Protein AF-A0A133U9S2-F1 (afdb_monomer_lite)

Foldseek 3Di:
DDPPDPVPDCVDDPDDDPVRLVVQLVVQLVCVVVVHDQPDDDDPVDDRSSVSSVVCVVVVNRPDDDWDADPVRDTDD

Structure (mmCIF, N/CA/C/O backbone):
data_AF-A0A133U9S2-F1
#
_entry.id   AF-A0A133U9S2-F1
#
loop_
_atom_site.group_PDB
_atom_site.id
_atom_site.type_symbol
_atom_site.label_atom_id
_atom_site.label_alt_id
_atom_site.label_comp_id
_atom_site.label_asym_id
_atom_site.label_entity_id
_atom_site.label_seq_id
_atom_site.pdbx_PDB_ins_code
_atom_site.Cartn_x
_atom_site.Cartn_y
_atom_site.Cartn_z
_atom_site.occupancy
_atom_site.B_iso_or_equiv
_atom_site.auth_seq_id
_atom_site.auth_comp_id
_atom_site.auth_asym_id
_atom_site.auth_atom_id
_atom_site.pdbx_PDB_model_num
ATOM 1 N N . MET A 1 1 ? -7.738 3.260 -38.279 1.00 39.78 1 MET A N 1
ATOM 2 C CA . MET A 1 1 ? -6.393 2.651 -38.168 1.00 39.78 1 MET A CA 1
ATOM 3 C C . MET A 1 1 ? -5.691 3.263 -36.961 1.00 39.78 1 MET A C 1
ATOM 5 O O . MET A 1 1 ? -5.459 4.455 -36.997 1.00 39.78 1 MET A O 1
ATOM 9 N N . ASN A 1 2 ? -5.364 2.613 -35.849 1.00 35.72 2 ASN A N 1
ATOM 10 C CA . ASN A 1 2 ? -5.552 1.252 -35.356 1.00 35.72 2 ASN A CA 1
ATOM 11 C C . ASN A 1 2 ? -5.645 1.382 -33.826 1.00 35.72 2 ASN A C 1
ATOM 13 O O . ASN A 1 2 ? -4.642 1.666 -33.177 1.00 35.72 2 ASN A O 1
ATOM 17 N N . LEU A 1 3 ? -6.844 1.217 -33.268 1.00 42.50 3 LEU A N 1
ATOM 18 C CA . LEU A 1 3 ? -7.104 1.258 -31.822 1.00 42.50 3 LEU A CA 1
ATOM 19 C C . LEU A 1 3 ? -6.912 -0.116 -31.147 1.00 42.50 3 LEU A C 1
ATOM 21 O O . LEU A 1 3 ? -7.319 -0.308 -30.014 1.00 42.50 3 LEU A O 1
ATOM 25 N N . THR A 1 4 ? -6.271 -1.077 -31.815 1.00 44.09 4 THR A N 1
ATOM 26 C CA . THR A 1 4 ? -6.314 -2.499 -31.428 1.00 44.09 4 THR A CA 1
ATOM 27 C C . THR A 1 4 ? -4.935 -3.163 -31.429 1.00 44.09 4 THR A C 1
ATOM 29 O O . THR A 1 4 ? -4.773 -4.259 -31.947 1.00 44.09 4 THR A O 1
ATOM 32 N N . LYS A 1 5 ? -3.900 -2.491 -30.904 1.00 42.56 5 LYS A N 1
ATOM 33 C CA . LYS A 1 5 ? -2.559 -3.106 -30.753 1.00 42.56 5 LYS A CA 1
ATOM 34 C C . LYS A 1 5 ? -1.939 -3.023 -29.355 1.00 42.56 5 LYS A C 1
ATOM 36 O O . LYS A 1 5 ? -0.835 -3.513 -29.173 1.00 42.56 5 LYS A O 1
ATOM 41 N N . ARG A 1 6 ? -2.615 -2.412 -28.371 1.00 49.66 6 ARG A N 1
ATOM 42 C CA . ARG A 1 6 ? -2.116 -2.312 -26.979 1.00 49.66 6 ARG A CA 1
ATOM 43 C C . ARG A 1 6 ? -2.776 -3.283 -25.998 1.00 49.66 6 ARG A C 1
ATOM 45 O O . ARG A 1 6 ? -2.235 -3.493 -24.922 1.00 49.66 6 ARG A O 1
ATOM 52 N N . GLU A 1 7 ? -3.910 -3.877 -26.362 1.00 49.47 7 GLU A N 1
ATOM 53 C CA . GLU A 1 7 ? -4.597 -4.878 -25.529 1.00 49.47 7 GLU A CA 1
ATOM 54 C C . GLU A 1 7 ? -4.056 -6.303 -25.750 1.00 49.47 7 GLU A C 1
ATOM 56 O O . GLU A 1 7 ? -4.234 -7.185 -24.910 1.00 49.47 7 GLU A O 1
ATOM 61 N N . GLU A 1 8 ? -3.329 -6.525 -26.846 1.00 49.22 8 GLU A N 1
ATOM 62 C CA . GLU A 1 8 ? -2.726 -7.809 -27.197 1.00 49.22 8 GLU A CA 1
ATOM 63 C C . GLU A 1 8 ? -1.290 -7.884 -26.679 1.00 49.22 8 GLU A C 1
ATOM 65 O O . GLU A 1 8 ? -0.347 -7.516 -27.371 1.00 49.22 8 GLU A O 1
ATOM 70 N N . LEU A 1 9 ? -1.166 -8.303 -25.419 1.00 54.97 9 LEU A N 1
ATOM 71 C CA . LEU A 1 9 ? -0.089 -9.106 -24.812 1.00 54.97 9 LEU A CA 1
ATOM 72 C C . LEU A 1 9 ? -0.138 -8.868 -23.300 1.00 54.97 9 LEU A C 1
ATOM 74 O O . LEU A 1 9 ? 0.814 -8.393 -22.679 1.00 54.97 9 LEU A O 1
ATOM 78 N N . LEU A 1 10 ? -1.271 -9.190 -22.673 1.00 56.84 10 LEU A N 1
ATOM 79 C CA . LEU A 1 10 ? -1.333 -9.244 -21.218 1.00 56.84 10 LEU A CA 1
ATOM 80 C C . LEU A 1 10 ? -0.570 -10.503 -20.759 1.00 56.84 10 LEU A C 1
ATOM 82 O O . LEU A 1 10 ? -1.161 -11.512 -20.396 1.00 56.84 10 LEU A O 1
ATOM 86 N N . ILE A 1 11 ? 0.768 -10.459 -20.819 1.00 64.19 11 ILE A N 1
ATOM 87 C CA . ILE A 1 11 ? 1.666 -11.496 -20.273 1.00 64.19 11 ILE A CA 1
ATOM 88 C C . ILE A 1 11 ? 1.383 -11.691 -18.770 1.00 64.19 11 ILE A C 1
ATOM 90 O O . ILE A 1 11 ? 1.641 -12.750 -18.203 1.00 64.19 11 ILE A O 1
ATOM 94 N N . TYR A 1 12 ? 0.800 -10.679 -18.126 1.00 66.31 12 TYR A N 1
ATOM 95 C CA . TYR A 1 12 ? 0.474 -10.665 -16.710 1.00 66.31 12 TYR A CA 1
ATOM 96 C C . TYR A 1 12 ? -1.032 -10.776 -16.458 1.00 66.31 12 TYR A C 1
ATOM 98 O O . TYR A 1 12 ? -1.826 -10.254 -17.231 1.00 66.31 12 TYR A O 1
ATOM 106 N N . PRO A 1 13 ? -1.468 -11.388 -15.347 1.00 77.31 13 PRO A N 1
ATOM 107 C CA . PRO A 1 13 ? -2.879 -11.407 -14.982 1.00 77.31 13 PRO A CA 1
ATOM 108 C C . PRO A 1 13 ? -3.422 -9.988 -14.723 1.00 77.31 13 PRO A C 1
ATOM 110 O O . PRO A 1 13 ? -2.719 -9.122 -14.193 1.00 77.31 13 PRO A O 1
ATOM 113 N N . LYS A 1 14 ? -4.709 -9.765 -15.044 1.00 78.44 14 LYS A N 1
ATOM 114 C CA . LYS A 1 14 ? -5.442 -8.521 -14.708 1.00 78.44 14 LYS A CA 1
ATOM 115 C C . LYS A 1 14 ? -5.556 -8.291 -13.196 1.00 78.44 14 LYS A C 1
ATOM 117 O O . LYS A 1 14 ? -5.736 -7.165 -12.761 1.00 78.44 14 LYS A O 1
ATOM 122 N N . LYS A 1 15 ? -5.480 -9.366 -12.408 1.00 86.06 15 LYS A N 1
ATOM 123 C CA . LYS A 1 15 ? -5.521 -9.332 -10.942 1.00 86.06 15 LYS A CA 1
ATOM 124 C C . LYS A 1 15 ? -4.109 -9.287 -10.367 1.00 86.06 15 LYS A C 1
ATOM 126 O O . LYS A 1 15 ? -3.161 -9.750 -11.005 1.00 86.06 15 LYS A O 1
ATOM 131 N N . PHE A 1 16 ? -3.996 -8.799 -9.138 1.00 89.50 16 PHE A N 1
ATOM 132 C CA . PHE A 1 16 ? -2.762 -8.900 -8.372 1.00 89.50 16 PHE A CA 1
ATOM 133 C C . PHE A 1 16 ? -2.383 -10.363 -8.135 1.00 89.50 16 PHE A C 1
ATOM 135 O O . PHE A 1 16 ? -3.220 -11.205 -7.798 1.00 89.50 16 PHE A O 1
ATOM 142 N N . THR A 1 17 ? -1.103 -10.672 -8.306 1.00 92.06 17 THR A N 1
ATOM 143 C CA . THR A 1 17 ? -0.549 -11.963 -7.896 1.00 92.06 17 THR A CA 1
ATOM 144 C C . THR A 1 17 ? -0.497 -12.057 -6.370 1.00 92.06 17 THR A C 1
ATOM 146 O O . THR A 1 17 ? -0.493 -11.048 -5.665 1.00 92.06 17 THR A O 1
ATOM 149 N N . ARG A 1 18 ? -0.388 -13.278 -5.832 1.00 92.94 18 ARG A N 1
ATOM 150 C CA . ARG A 1 18 ? -0.205 -13.477 -4.381 1.00 92.94 18 ARG A CA 1
ATOM 151 C C . ARG A 1 18 ? 1.031 -12.750 -3.833 1.00 92.94 18 ARG A C 1
ATOM 153 O O . ARG A 1 18 ? 1.003 -12.272 -2.706 1.00 92.94 18 ARG A O 1
ATOM 160 N N . PHE A 1 19 ? 2.087 -12.638 -4.643 1.00 93.44 19 PHE A N 1
ATOM 161 C CA . PHE A 1 19 ? 3.330 -11.959 -4.274 1.00 93.44 19 PHE A CA 1
ATOM 162 C C . PHE A 1 19 ? 3.168 -10.442 -4.275 1.00 93.44 19 PHE A C 1
ATOM 164 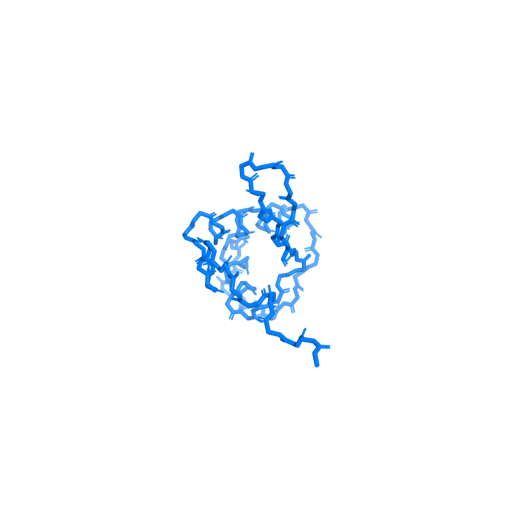O O . PHE A 1 19 ? 3.627 -9.777 -3.354 1.00 93.44 19 PHE A O 1
ATOM 171 N N . GLU A 1 20 ? 2.476 -9.905 -5.281 1.00 93.44 20 GLU A N 1
ATOM 172 C CA . GLU A 1 20 ? 2.116 -8.488 -5.347 1.00 93.44 20 GLU A CA 1
ATOM 173 C C . GLU A 1 20 ? 1.252 -8.093 -4.148 1.00 93.44 20 GLU A C 1
ATOM 175 O O . GLU A 1 20 ? 1.601 -7.153 -3.441 1.00 93.44 20 GLU A O 1
ATOM 180 N N . LYS A 1 21 ? 0.195 -8.865 -3.855 1.00 93.38 21 LYS A N 1
ATOM 181 C CA . LYS A 1 21 ? -0.669 -8.629 -2.690 1.00 93.38 21 LYS A CA 1
ATOM 182 C C . LYS A 1 21 ? 0.134 -8.626 -1.385 1.00 93.38 21 LYS A C 1
ATOM 184 O O . LYS A 1 21 ? 0.044 -7.673 -0.619 1.00 93.38 21 LYS A O 1
ATOM 189 N N . ALA A 1 22 ? 0.958 -9.651 -1.156 1.00 95.88 22 ALA A N 1
ATOM 190 C CA . ALA A 1 22 ? 1.787 -9.731 0.047 1.00 95.88 22 ALA A CA 1
ATOM 191 C C . ALA A 1 22 ? 2.771 -8.553 0.157 1.00 95.88 22 ALA A C 1
ATOM 193 O O . ALA A 1 22 ? 2.959 -7.997 1.237 1.00 95.88 22 ALA A O 1
ATOM 194 N N . ARG A 1 23 ? 3.379 -8.137 -0.962 1.00 95.88 23 ARG A N 1
ATOM 195 C CA . ARG A 1 23 ? 4.332 -7.024 -0.984 1.00 95.88 23 ARG A CA 1
ATOM 196 C C . ARG A 1 23 ? 3.667 -5.683 -0.690 1.00 95.88 23 ARG A C 1
ATOM 198 O O . ARG A 1 23 ? 4.265 -4.886 0.026 1.00 95.88 23 ARG A O 1
ATOM 205 N N . ILE A 1 24 ? 2.473 -5.446 -1.230 1.00 95.50 24 ILE A N 1
ATOM 206 C CA . ILE A 1 24 ? 1.695 -4.225 -0.993 1.00 95.50 24 ILE A CA 1
ATOM 207 C C . ILE A 1 24 ? 1.315 -4.116 0.481 1.00 95.50 24 ILE A C 1
ATOM 209 O O . ILE A 1 24 ? 1.627 -3.107 1.105 1.00 95.50 24 ILE A O 1
ATOM 213 N N . ILE A 1 25 ? 0.718 -5.171 1.045 1.00 95.38 25 ILE A N 1
ATOM 214 C CA . ILE A 1 25 ? 0.293 -5.188 2.452 1.00 95.38 25 ILE A CA 1
ATOM 215 C C . ILE A 1 25 ? 1.501 -4.979 3.367 1.00 95.38 25 ILE A C 1
ATOM 217 O O . ILE A 1 25 ? 1.474 -4.095 4.213 1.00 95.38 25 ILE A O 1
ATOM 221 N N . GLY A 1 26 ? 2.599 -5.709 3.149 1.00 96.06 26 GLY A N 1
ATOM 222 C CA . GLY A 1 26 ? 3.800 -5.561 3.974 1.00 96.06 26 GLY A CA 1
ATOM 223 C C . GLY A 1 26 ? 4.444 -4.175 3.870 1.00 96.06 26 GLY A C 1
ATOM 224 O O . GLY A 1 26 ? 4.837 -3.597 4.878 1.00 96.06 26 GLY A O 1
ATOM 225 N N . ALA A 1 27 ? 4.534 -3.603 2.663 1.00 96.81 27 ALA A N 1
ATOM 226 C CA . ALA A 1 27 ? 5.062 -2.250 2.492 1.00 96.81 27 ALA A CA 1
ATOM 227 C C . ALA A 1 27 ? 4.160 -1.199 3.151 1.00 96.81 27 ALA A C 1
ATOM 229 O O . ALA A 1 27 ? 4.666 -0.236 3.725 1.00 96.81 27 ALA A O 1
ATOM 230 N N . ARG A 1 28 ? 2.838 -1.381 3.078 1.00 96.44 28 ARG A N 1
ATOM 231 C CA . ARG A 1 28 ? 1.874 -0.467 3.685 1.00 96.44 28 ARG A CA 1
ATOM 232 C C . ARG A 1 28 ? 1.853 -0.573 5.211 1.00 96.44 28 ARG A C 1
ATOM 234 O O . ARG A 1 28 ? 1.835 0.464 5.862 1.00 96.44 28 ARG A O 1
ATOM 241 N N . ALA A 1 29 ? 1.962 -1.775 5.770 1.00 95.94 29 ALA A N 1
ATOM 242 C CA . ALA A 1 29 ? 2.077 -1.990 7.212 1.00 95.94 29 ALA A CA 1
ATOM 243 C C . ALA A 1 29 ? 3.267 -1.217 7.804 1.00 95.94 29 ALA A C 1
ATOM 245 O O . ALA A 1 29 ? 3.096 -0.479 8.768 1.00 95.94 29 ALA A O 1
ATOM 246 N N . ILE A 1 30 ? 4.436 -1.264 7.147 1.00 96.31 30 ILE A N 1
ATOM 247 C CA . ILE A 1 30 ? 5.618 -0.482 7.556 1.00 96.31 30 ILE A CA 1
ATOM 248 C C . ILE A 1 30 ? 5.326 1.024 7.544 1.00 96.31 30 ILE A C 1
ATOM 250 O O . ILE A 1 30 ? 5.765 1.751 8.427 1.00 96.31 30 ILE A O 1
ATOM 254 N N . GLN A 1 31 ? 4.593 1.528 6.547 1.00 96.06 31 GLN A N 1
ATOM 255 C CA . GLN A 1 31 ? 4.232 2.949 6.520 1.00 96.06 31 GLN A CA 1
ATOM 256 C C . GLN A 1 31 ? 3.364 3.323 7.727 1.00 96.06 31 GLN A C 1
ATOM 258 O O . GLN A 1 31 ? 3.604 4.359 8.340 1.00 96.06 31 GLN A O 1
ATOM 263 N N . ILE A 1 32 ? 2.388 2.481 8.072 1.00 94.31 32 ILE A N 1
ATOM 264 C CA . ILE A 1 32 ? 1.495 2.686 9.220 1.00 94.31 32 ILE A CA 1
ATOM 265 C C . ILE A 1 32 ? 2.287 2.639 10.533 1.00 94.31 32 ILE A C 1
ATOM 267 O O . ILE A 1 32 ? 2.130 3.530 11.362 1.00 94.31 32 ILE A O 1
ATOM 271 N N . GLU A 1 33 ? 3.204 1.678 10.692 1.00 94.94 33 GLU A N 1
ATOM 272 C CA . GLU A 1 33 ? 4.114 1.604 11.849 1.00 94.94 33 GLU A CA 1
ATOM 273 C C . GLU A 1 33 ? 4.961 2.868 12.019 1.00 94.94 33 GLU A C 1
ATOM 275 O O . GLU A 1 33 ? 5.216 3.313 13.136 1.00 94.94 33 GLU A O 1
ATOM 280 N N . LEU A 1 34 ? 5.374 3.479 10.907 1.00 95.81 34 LEU A N 1
ATOM 281 C CA . LEU A 1 34 ? 6.131 4.731 10.895 1.00 95.81 34 LEU A CA 1
ATOM 282 C C . LEU A 1 34 ? 5.249 5.980 11.084 1.00 95.81 34 LEU A C 1
ATOM 284 O O . LEU A 1 34 ? 5.741 7.101 10.947 1.00 95.81 34 LEU A O 1
ATOM 288 N N . GLY A 1 35 ? 3.961 5.812 11.397 1.00 92.06 35 GLY A N 1
ATOM 289 C CA . GLY A 1 35 ? 3.029 6.904 11.672 1.00 92.06 35 GLY A CA 1
ATOM 290 C C . GLY A 1 35 ? 2.416 7.544 10.425 1.00 92.06 35 GLY A C 1
ATOM 291 O O . GLY A 1 35 ? 1.935 8.677 10.497 1.00 92.06 35 GLY A O 1
ATOM 292 N N . ALA A 1 36 ? 2.433 6.866 9.272 1.00 94.88 36 ALA A N 1
ATOM 293 C CA . ALA A 1 36 ? 1.712 7.346 8.098 1.00 94.88 36 ALA A CA 1
ATOM 294 C C . ALA A 1 36 ? 0.191 7.354 8.350 1.00 94.88 36 ALA A C 1
ATOM 296 O O . ALA A 1 36 ? -0.329 6.456 9.016 1.00 94.88 36 ALA A O 1
ATOM 297 N N . PRO A 1 37 ? -0.548 8.325 7.783 1.00 92.44 37 PRO A N 1
ATOM 298 C CA . PRO A 1 37 ? -1.993 8.396 7.953 1.00 92.44 37 PRO A CA 1
ATOM 299 C C . PRO A 1 37 ? -2.690 7.207 7.282 1.00 92.44 37 PRO A C 1
ATOM 301 O O . PRO A 1 37 ? -2.361 6.832 6.149 1.00 92.44 37 PRO A O 1
ATOM 304 N N . VAL A 1 38 ? -3.673 6.651 7.986 1.00 91.38 38 VAL A N 1
ATOM 305 C CA . VAL A 1 38 ? -4.578 5.605 7.497 1.00 91.38 38 VAL A CA 1
ATOM 306 C C . VAL A 1 38 ? -5.750 6.267 6.766 1.00 91.38 38 VAL A C 1
ATOM 308 O O . VAL A 1 38 ? -6.279 7.276 7.230 1.00 91.38 38 VAL A O 1
ATOM 311 N N . LEU A 1 39 ? -6.128 5.734 5.604 1.00 89.94 39 LEU A N 1
ATOM 312 C CA . LEU A 1 39 ? -7.131 6.320 4.701 1.00 89.94 39 LEU A CA 1
ATOM 313 C C . LEU A 1 39 ? -8.526 5.688 4.830 1.00 89.94 39 LEU A C 1
ATOM 315 O O . LEU A 1 39 ? -9.464 6.128 4.168 1.00 89.94 39 LEU A O 1
ATOM 319 N N . VAL A 1 40 ? -8.671 4.671 5.680 1.00 88.75 40 VAL A N 1
ATOM 320 C CA . VAL A 1 40 ? -9.933 3.975 5.966 1.00 88.75 40 VAL A CA 1
ATOM 321 C C . VAL A 1 40 ? -10.313 4.113 7.436 1.00 88.75 40 VAL A C 1
ATOM 323 O O . VAL A 1 40 ? -9.456 4.297 8.299 1.00 88.75 40 VAL A O 1
ATOM 326 N N . ASN A 1 41 ? -11.608 3.984 7.730 1.00 84.44 41 ASN A N 1
ATOM 327 C CA . ASN A 1 41 ? -12.082 3.881 9.106 1.00 84.44 41 ASN A CA 1
ATOM 328 C C . ASN A 1 41 ? -11.754 2.486 9.641 1.00 84.44 41 ASN A C 1
ATOM 330 O O . ASN A 1 41 ? -12.359 1.497 9.225 1.00 84.44 41 ASN A O 1
ATOM 334 N N . VAL A 1 42 ? -10.785 2.418 10.547 1.00 80.12 42 VAL A N 1
ATOM 335 C CA . VAL A 1 42 ? -10.391 1.177 11.215 1.00 80.12 42 VAL A CA 1
ATOM 336 C C . VAL A 1 42 ? -11.337 0.935 12.398 1.00 80.12 42 VAL A C 1
ATOM 338 O O . VAL A 1 42 ? -11.576 1.870 13.165 1.00 80.12 42 VAL A O 1
ATOM 341 N N . PRO A 1 43 ? -11.891 -0.280 12.564 1.00 80.88 43 PRO A N 1
ATOM 342 C CA . PRO A 1 43 ? -12.610 -0.650 13.780 1.00 80.88 43 PRO A CA 1
ATOM 343 C C . PRO A 1 43 ? -11.705 -0.501 15.010 1.00 80.88 43 PRO A C 1
ATOM 345 O O . PRO A 1 43 ? -10.519 -0.813 14.934 1.00 80.88 43 PRO A O 1
ATOM 348 N N . GLU A 1 44 ? -12.253 -0.081 16.152 1.00 75.50 44 GLU A N 1
ATOM 349 C CA . GLU A 1 44 ? -11.469 0.121 17.387 1.00 75.50 44 GLU A CA 1
ATOM 350 C C . GLU A 1 44 ? -10.745 -1.153 17.863 1.00 75.50 44 GLU A C 1
ATOM 352 O O . GLU A 1 44 ? -9.731 -1.078 18.554 1.00 75.50 44 GLU A O 1
ATOM 357 N N . ASP A 1 45 ? -11.226 -2.321 17.436 1.00 80.12 45 ASP A N 1
ATOM 358 C CA . ASP A 1 45 ? -10.697 -3.632 17.811 1.00 80.12 45 ASP A CA 1
ATOM 359 C C . ASP A 1 45 ? -9.416 -4.022 17.045 1.00 80.12 45 ASP A C 1
ATOM 361 O O . ASP A 1 45 ? -8.7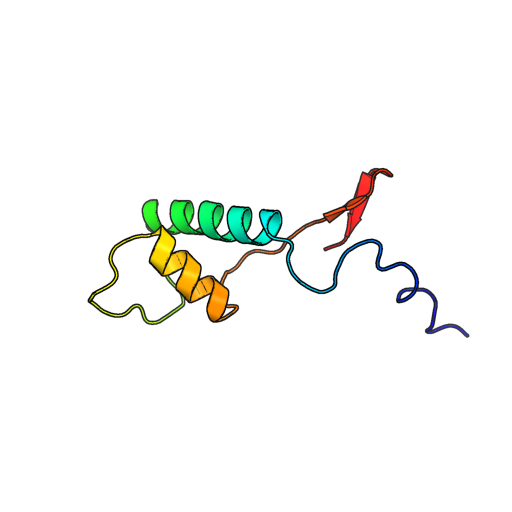62 -5.008 17.394 1.00 80.12 45 ASP A O 1
ATOM 365 N N . VAL A 1 46 ? -9.053 -3.286 15.986 1.00 79.88 46 VAL A N 1
ATOM 366 C CA . VAL A 1 46 ? -7.921 -3.613 15.106 1.00 79.88 46 VAL A CA 1
ATOM 367 C C . VAL A 1 46 ? -6.759 -2.657 15.362 1.00 79.88 46 VAL A C 1
ATOM 369 O O . VAL A 1 46 ? -6.778 -1.495 14.964 1.00 79.88 46 VAL A O 1
ATOM 372 N N . SER A 1 47 ? -5.715 -3.178 16.006 1.00 82.06 47 SER A N 1
ATOM 373 C CA . SER A 1 47 ? -4.488 -2.438 16.332 1.00 82.06 47 SER A CA 1
ATOM 374 C C . SER A 1 47 ? -3.278 -2.864 15.496 1.00 82.06 47 SER A C 1
ATOM 376 O O . SER A 1 47 ? -2.281 -2.141 15.498 1.00 82.06 47 SER A O 1
ATOM 378 N N . ASP A 1 48 ? -3.313 -4.022 14.832 1.00 92.38 48 ASP A N 1
ATOM 379 C CA . ASP A 1 48 ? -2.151 -4.513 14.090 1.00 92.38 48 ASP A CA 1
ATOM 380 C C . ASP A 1 48 ? -1.996 -3.749 12.758 1.00 92.38 48 ASP A C 1
ATOM 382 O O . 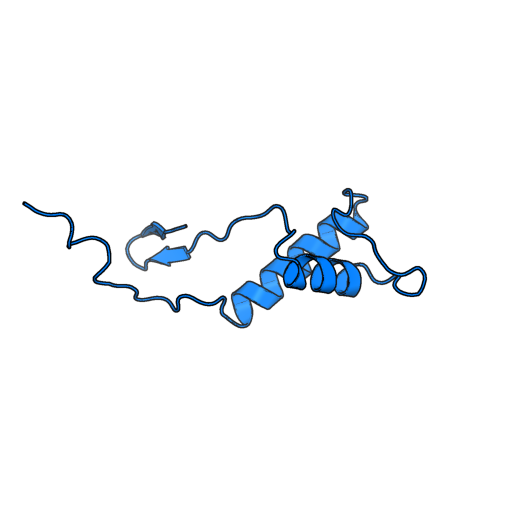ASP A 1 48 ? -2.933 -3.718 11.952 1.00 92.38 48 ASP A O 1
ATOM 386 N N . PRO A 1 49 ? -0.827 -3.145 12.476 1.00 92.56 49 PRO A N 1
ATOM 387 C CA . PRO A 1 49 ? -0.576 -2.419 11.230 1.00 92.56 49 PRO A CA 1
ATOM 388 C C . PRO A 1 49 ? -0.789 -3.259 9.964 1.00 92.56 49 PRO A C 1
ATOM 390 O O . PRO A 1 49 ? -1.171 -2.727 8.920 1.00 92.56 49 PRO A O 1
ATOM 393 N N . THR A 1 50 ? -0.550 -4.569 10.042 1.00 94.06 50 THR A N 1
ATOM 394 C CA . THR A 1 50 ? -0.756 -5.517 8.941 1.00 94.06 50 THR A CA 1
ATOM 395 C C . THR A 1 50 ? -2.234 -5.691 8.642 1.00 94.06 50 THR A C 1
ATOM 397 O O . THR A 1 50 ? -2.625 -5.684 7.473 1.00 94.06 50 THR A O 1
ATOM 400 N N . ASP A 1 51 ? -3.056 -5.800 9.684 1.00 93.44 51 ASP A N 1
ATOM 401 C CA . ASP A 1 51 ? -4.504 -5.933 9.547 1.00 93.44 51 ASP A CA 1
ATOM 402 C C . ASP A 1 51 ? -5.114 -4.636 9.008 1.00 93.44 51 ASP A C 1
ATOM 404 O O . ASP A 1 51 ? -5.927 -4.669 8.084 1.00 93.44 51 ASP A O 1
ATOM 408 N N . ILE A 1 52 ? -4.643 -3.478 9.481 1.00 92.88 52 ILE A N 1
ATOM 409 C CA . ILE A 1 52 ? -5.045 -2.169 8.944 1.00 92.88 52 ILE A CA 1
ATOM 410 C C . ILE A 1 52 ? -4.684 -2.060 7.456 1.00 92.88 52 ILE A C 1
ATOM 412 O O . ILE A 1 52 ? -5.518 -1.667 6.637 1.00 92.88 52 ILE A O 1
ATOM 416 N N . ALA A 1 53 ? -3.464 -2.452 7.078 1.00 94.62 53 ALA A N 1
ATOM 417 C CA . ALA A 1 53 ? -3.036 -2.472 5.682 1.00 94.62 53 ALA A CA 1
ATOM 418 C C . ALA A 1 53 ? -3.861 -3.449 4.825 1.00 94.62 53 ALA A C 1
ATOM 420 O O . ALA A 1 53 ? -4.119 -3.173 3.652 1.00 94.62 53 ALA A O 1
ATOM 421 N N . ALA A 1 54 ? -4.285 -4.586 5.383 1.00 93.56 54 ALA A N 1
ATOM 422 C CA . ALA A 1 54 ? -5.156 -5.532 4.694 1.00 93.56 54 ALA A CA 1
ATOM 423 C C . ALA A 1 54 ? -6.555 -4.941 4.455 1.00 93.56 54 ALA A C 1
ATOM 425 O O . ALA A 1 54 ? -7.066 -5.046 3.340 1.00 93.56 54 ALA A O 1
ATOM 426 N N . ILE A 1 55 ? -7.126 -4.252 5.447 1.00 93.06 55 ILE A N 1
ATOM 427 C CA . ILE A 1 55 ? -8.411 -3.551 5.315 1.00 93.06 55 ILE A CA 1
ATOM 428 C C . ILE A 1 55 ? -8.312 -2.445 4.257 1.00 93.06 55 ILE A C 1
ATOM 430 O O . ILE A 1 55 ? -9.181 -2.349 3.392 1.00 93.06 55 ILE A O 1
ATOM 434 N 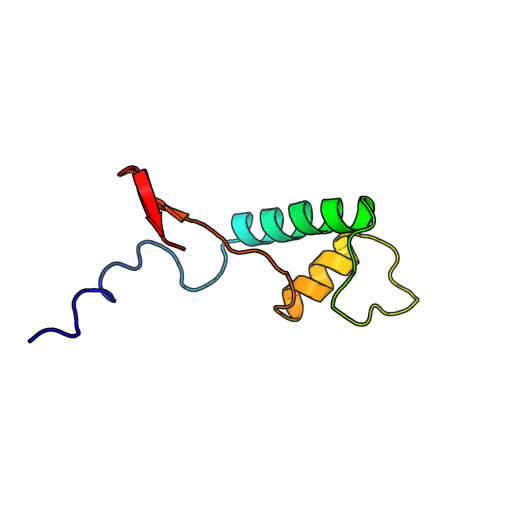N . GLU A 1 56 ? -7.246 -1.638 4.259 1.00 93.00 56 GLU A N 1
ATOM 435 C CA . GLU A 1 56 ? -7.032 -0.626 3.215 1.00 93.00 56 GLU A CA 1
ATOM 436 C C . GLU A 1 56 ? -6.902 -1.244 1.818 1.00 93.00 56 GLU A C 1
ATOM 438 O O . GLU A 1 56 ? -7.412 -0.681 0.847 1.00 93.00 56 GLU A O 1
ATOM 443 N N . PHE A 1 57 ? -6.236 -2.399 1.702 1.00 93.25 57 PHE A N 1
ATOM 444 C CA . PHE A 1 57 ? -6.119 -3.118 0.433 1.00 93.25 57 PHE A CA 1
ATOM 445 C C . PHE A 1 57 ? -7.485 -3.582 -0.081 1.00 93.25 57 PHE A C 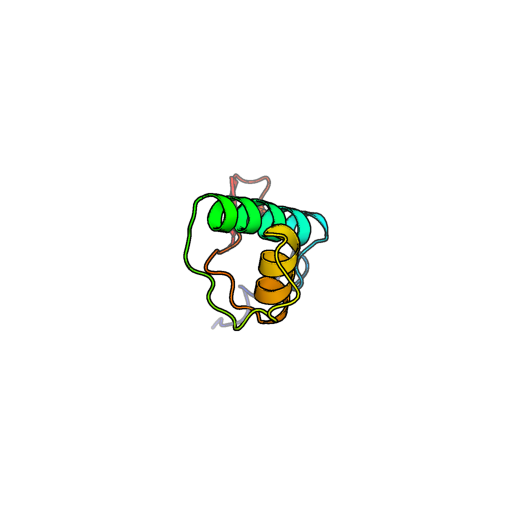1
ATOM 447 O O . PHE A 1 57 ? -7.751 -3.481 -1.273 1.00 93.25 57 PHE A O 1
ATOM 454 N N . GLU A 1 58 ? -8.355 -4.081 0.797 1.00 92.25 58 GLU A N 1
ATOM 455 C CA . GLU A 1 58 ? -9.700 -4.540 0.424 1.00 92.25 58 GLU A CA 1
ATOM 456 C C . GLU A 1 58 ? -10.628 -3.406 -0.023 1.00 92.25 58 GLU A C 1
ATOM 458 O O . GLU A 1 58 ? -11.536 -3.640 -0.818 1.00 92.25 58 GLU A O 1
ATOM 463 N N . HIS A 1 59 ? -10.369 -2.181 0.435 1.00 92.06 59 HIS A N 1
ATOM 464 C CA . HIS A 1 59 ? -11.098 -0.979 0.029 1.00 92.06 59 HIS A CA 1
ATOM 465 C C . HIS A 1 59 ? -10.457 -0.251 -1.166 1.00 92.06 59 HIS A C 1
ATOM 467 O O . HIS A 1 59 ? -10.863 0.870 -1.470 1.00 92.06 59 HIS A O 1
ATOM 473 N N . ASP A 1 60 ? -9.445 -0.843 -1.819 1.00 89.94 60 ASP A N 1
ATOM 474 C CA . ASP A 1 60 ? -8.653 -0.215 -2.891 1.00 89.94 60 ASP A CA 1
ATOM 475 C C . ASP A 1 60 ? -8.108 1.183 -2.499 1.00 89.94 60 ASP A C 1
ATOM 477 O O . ASP A 1 60 ? -7.917 2.065 -3.336 1.00 89.94 60 ASP A O 1
ATOM 481 N N . ALA A 1 61 ? -7.839 1.393 -1.204 1.00 91.19 61 ALA A N 1
ATOM 482 C CA . ALA A 1 61 ? -7.495 2.695 -0.627 1.00 91.19 61 ALA A CA 1
ATOM 483 C C . ALA A 1 61 ? -5.981 2.926 -0.488 1.00 91.19 61 ALA A C 1
ATOM 485 O O . ALA A 1 61 ? -5.555 3.989 -0.041 1.00 91.19 61 ALA A O 1
ATOM 486 N N . ILE A 1 62 ? -5.142 1.949 -0.845 1.00 92.38 62 ILE A N 1
ATOM 487 C CA . ILE A 1 62 ? -3.694 2.060 -0.644 1.00 92.38 62 ILE A CA 1
ATOM 488 C C . ILE A 1 62 ? -3.077 3.046 -1.655 1.00 92.38 62 ILE A C 1
ATOM 490 O O . ILE A 1 62 ? -3.175 2.829 -2.864 1.00 92.38 62 ILE A O 1
ATOM 494 N N . PRO A 1 63 ? -2.334 4.075 -1.199 1.00 91.38 63 PRO A N 1
ATOM 495 C CA . PRO A 1 63 ? -1.759 5.104 -2.063 1.00 91.38 63 PRO A CA 1
ATOM 496 C C . PRO A 1 63 ? -0.430 4.652 -2.701 1.00 91.38 63 PRO A C 1
ATOM 498 O O . PRO A 1 63 ? 0.599 5.317 -2.568 1.00 91.38 63 PRO A O 1
ATOM 501 N N . MET A 1 64 ? -0.412 3.497 -3.373 1.00 91.06 64 MET A N 1
ATOM 502 C CA . MET A 1 64 ? 0.772 3.002 -4.084 1.00 91.06 64 MET A CA 1
ATOM 503 C C . MET A 1 64 ? 0.416 2.279 -5.383 1.00 91.06 64 MET A C 1
ATOM 505 O O . MET A 1 64 ? -0.641 1.670 -5.509 1.00 91.06 64 MET A O 1
ATOM 509 N N . THR A 1 65 ? 1.331 2.316 -6.351 1.00 90.44 65 THR A N 1
ATOM 510 C CA . THR A 1 65 ? 1.151 1.693 -7.670 1.00 90.44 65 THR A CA 1
ATOM 511 C C . THR A 1 65 ? 2.199 0.613 -7.892 1.00 90.44 65 THR A C 1
ATOM 513 O O . THR A 1 65 ? 3.362 0.761 -7.508 1.00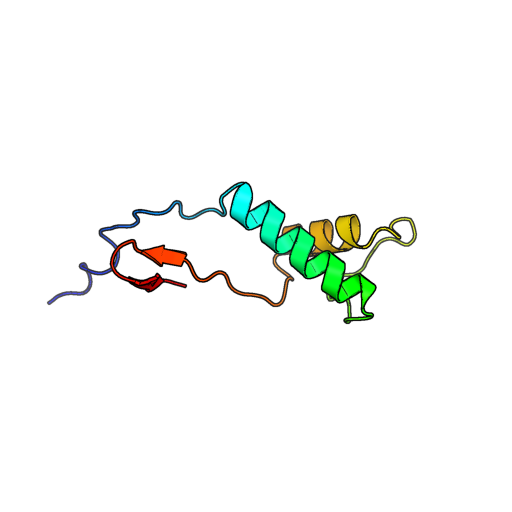 90.44 65 THR A O 1
ATOM 516 N N . ILE A 1 66 ? 1.802 -0.477 -8.544 1.00 89.19 66 ILE A N 1
ATOM 517 C CA . ILE A 1 66 ? 2.717 -1.550 -8.924 1.00 89.19 66 ILE A CA 1
ATOM 518 C C . ILE A 1 66 ? 3.352 -1.215 -10.265 1.00 89.19 66 ILE A C 1
ATOM 520 O O . ILE A 1 66 ? 2.672 -0.832 -11.206 1.00 89.19 66 ILE A O 1
ATOM 524 N N . VAL A 1 67 ? 4.663 -1.412 -10.365 1.00 89.12 67 VAL A N 1
ATOM 525 C CA . VAL A 1 67 ? 5.376 -1.362 -11.641 1.00 89.12 67 VAL A CA 1
ATOM 526 C C . VAL A 1 67 ? 5.927 -2.750 -11.931 1.00 89.12 67 VAL A C 1
ATOM 528 O O . VAL A 1 67 ? 6.872 -3.207 -11.286 1.00 89.12 67 VAL A O 1
ATOM 531 N N . ARG A 1 68 ? 5.339 -3.416 -12.919 1.00 87.31 68 ARG A N 1
ATOM 532 C CA . ARG A 1 68 ? 5.794 -4.687 -13.477 1.00 87.31 68 ARG A CA 1
ATOM 533 C C . ARG A 1 68 ? 6.934 -4.419 -14.456 1.00 87.31 68 ARG A C 1
ATOM 535 O O . ARG A 1 68 ? 6.882 -3.493 -15.263 1.00 87.31 68 ARG A O 1
ATOM 542 N N . ARG A 1 69 ? 7.997 -5.214 -14.372 1.00 85.69 69 ARG A N 1
ATOM 543 C CA . ARG A 1 69 ? 9.139 -5.123 -15.289 1.00 85.69 69 ARG A CA 1
ATOM 544 C C . ARG A 1 69 ? 9.164 -6.348 -16.182 1.00 85.69 69 ARG A C 1
ATOM 546 O O . ARG A 1 69 ? 9.158 -7.470 -15.676 1.00 85.69 69 ARG A O 1
ATOM 553 N N . LEU A 1 70 ? 9.204 -6.115 -17.490 1.00 83.75 70 LEU A N 1
ATOM 554 C CA . LEU A 1 70 ? 9.413 -7.173 -18.468 1.00 83.75 70 LEU A CA 1
ATOM 555 C C . LEU A 1 70 ? 10.868 -7.664 -18.420 1.00 83.75 70 LEU A C 1
ATOM 557 O O . LEU A 1 70 ? 11.759 -6.899 -18.042 1.00 83.75 70 LEU A O 1
ATOM 561 N N . PRO A 1 71 ? 11.146 -8.898 -18.880 1.00 83.25 71 PRO A N 1
ATOM 562 C CA . PRO A 1 71 ? 12.516 -9.373 -19.082 1.00 83.25 71 PRO A CA 1
ATOM 563 C C . PRO A 1 71 ? 13.343 -8.479 -20.022 1.00 83.25 71 PRO A C 1
ATOM 565 O O . PRO A 1 71 ? 14.562 -8.439 -19.904 1.00 83.25 71 PRO A O 1
ATOM 568 N N . SER A 1 72 ? 12.687 -7.726 -20.917 1.00 84.00 72 SER A N 1
ATOM 569 C CA . SER A 1 72 ? 13.319 -6.721 -21.787 1.00 84.00 72 SER A CA 1
ATOM 570 C C . SER A 1 72 ? 13.776 -5.453 -21.049 1.00 84.00 72 SER A C 1
ATOM 572 O O . SER A 1 72 ? 14.478 -4.631 -21.628 1.00 84.00 72 SER A O 1
ATOM 574 N N . GLY A 1 73 ? 13.384 -5.269 -19.782 1.00 78.00 73 GLY A N 1
ATOM 575 C CA . GLY A 1 73 ? 13.662 -4.072 -18.983 1.00 78.00 73 GLY A CA 1
ATOM 576 C C . GLY A 1 73 ? 12.597 -2.974 -19.085 1.00 78.00 73 GLY A C 1
ATOM 577 O O . GLY A 1 73 ? 12.638 -2.010 -18.313 1.00 78.00 73 GLY A O 1
ATOM 578 N N . GLU A 1 74 ? 11.617 -3.124 -19.976 1.00 80.38 74 GLU A N 1
ATOM 579 C CA . GLU A 1 74 ? 10.479 -2.211 -20.094 1.00 80.38 74 GLU A CA 1
ATOM 580 C C . GLU A 1 74 ? 9.606 -2.216 -18.826 1.00 80.38 74 GLU A C 1
ATOM 582 O O . GLU A 1 74 ? 9.455 -3.238 -18.146 1.00 80.38 74 GLU A O 1
ATOM 587 N N . ARG A 1 75 ? 9.037 -1.050 -18.494 1.00 77.75 75 ARG A N 1
ATOM 588 C CA . ARG A 1 75 ? 8.179 -0.844 -17.317 1.00 77.75 75 ARG A CA 1
ATOM 589 C C . ARG A 1 75 ? 6.719 -0.802 -17.753 1.00 77.75 75 ARG A C 1
ATOM 591 O O . ARG A 1 75 ? 6.362 -0.001 -18.610 1.00 77.75 75 ARG A O 1
ATOM 598 N N . ILE A 1 76 ? 5.893 -1.623 -17.120 1.00 75.62 76 ILE A N 1
ATOM 599 C CA . ILE A 1 76 ? 4.440 -1.653 -17.275 1.00 75.62 76 ILE A CA 1
ATOM 600 C C . ILE A 1 76 ? 3.850 -1.371 -15.894 1.00 75.62 76 ILE A C 1
ATOM 602 O O . ILE A 1 76 ? 4.126 -2.110 -14.954 1.00 75.62 76 ILE A O 1
ATOM 606 N N . SER A 1 77 ? 3.089 -0.294 -15.750 1.00 63.22 77 SER A N 1
ATOM 607 C CA . SER A 1 77 ? 2.334 0.033 -14.531 1.00 63.22 77 SER A CA 1
ATOM 608 C C . SER A 1 77 ? 0.864 -0.285 -14.724 1.00 63.22 77 SER A C 1
ATOM 610 O O . SER A 1 77 ? 0.359 0.132 -15.793 1.00 63.22 77 SER A O 1
#

Organism: NCBI:txid1698262

Sequence (77 aa):
MNLTKREELLIYPKKFTRFEKARIIGARAIQIELGAPVLVNVPEDVSDPTDIAAIEFEHDAIPMTIVRRLPSGERIS

Radius of gyration: 16.24 Å; chains: 1; bounding box: 26×22×56 Å

Secondary structure (DSSP, 8-state):
--S-SSSS---S-SSPPHHHHHHHHHHHHHHHHTTPPP-S---TT---HHHHHHHHHHTT-------EE-TTS-EE-

pLDDT: mean 82.99, std 16.08, range [35.72, 96.81]

InterPro domains:
  IPR006110 RNA polymerase, subunit omega/Rpo6/RPB6 [PF01192] (14-63)
  IPR006111 Archaeal Rpo6/eukaryotic RPB6 RNA polymerase subunit [MF_00192] (14-70)
  IPR006111 Archaeal Rpo6/eukaryotic RPB6 RNA polymerase subunit [PIRSF000778] (10-74)
  IPR020708 DNA-directed RNA polymerase, 14-18kDa subunit, conserved site [PS01111] (17-31)
  IPR036161 RPB6/omega subunit-like superfamily [G3DSA:3.90.940.10] (2-77)
  IPR036161 RPB6/omega subunit-like superfamily [SSF63562] (11-74)